Protein AF-A0A950F6J3-F1 (afdb_monomer_lite)

Structure (mmCIF, N/CA/C/O backbone):
data_AF-A0A950F6J3-F1
#
_entry.id   AF-A0A950F6J3-F1
#
loop_
_atom_site.group_PDB
_atom_site.id
_atom_site.type_symbol
_atom_site.label_atom_id
_atom_site.label_alt_id
_atom_site.label_comp_id
_atom_site.label_asym_id
_atom_site.label_entity_id
_atom_site.label_seq_id
_atom_site.pdbx_PDB_ins_code
_atom_site.Cartn_x
_atom_site.Cartn_y
_atom_site.Cartn_z
_atom_site.occupancy
_atom_site.B_iso_or_equiv
_atom_site.auth_seq_id
_atom_site.auth_comp_id
_atom_site.auth_asym_id
_atom_site.auth_atom_id
_atom_site.pdbx_PDB_model_num
ATOM 1 N N . MET A 1 1 ? -22.333 6.096 18.902 1.00 42.31 1 MET A N 1
ATOM 2 C CA . MET A 1 1 ? -20.988 5.484 18.993 1.00 42.31 1 MET A CA 1
ATOM 3 C C . MET A 1 1 ? -20.168 6.011 17.828 1.00 42.31 1 MET A C 1
ATOM 5 O O . MET A 1 1 ? -20.688 5.947 16.719 1.00 42.31 1 MET A O 1
ATOM 9 N N . PRO A 1 2 ? -18.970 6.585 18.034 1.00 53.09 2 PRO A N 1
ATOM 10 C CA . PRO A 1 2 ? -18.106 6.922 16.907 1.00 53.09 2 PRO A CA 1
ATOM 11 C C . PRO A 1 2 ? -17.759 5.629 16.161 1.00 53.09 2 PRO A C 1
ATOM 13 O O . PRO A 1 2 ? -17.497 4.605 16.794 1.00 53.09 2 PRO A O 1
ATOM 16 N N . ALA A 1 3 ? -17.827 5.652 14.830 1.00 71.31 3 ALA A N 1
ATOM 17 C CA . ALA A 1 3 ? -17.393 4.519 14.022 1.00 71.31 3 ALA A CA 1
ATOM 18 C C . ALA A 1 3 ? -15.922 4.208 14.345 1.00 71.31 3 ALA A C 1
ATOM 20 O O . ALA A 1 3 ? -15.123 5.131 14.515 1.00 71.31 3 ALA A O 1
ATOM 21 N N . SER A 1 4 ? -15.571 2.927 14.471 1.00 85.56 4 SER A N 1
ATOM 22 C CA . SER A 1 4 ? -14.184 2.529 14.722 1.00 85.56 4 SER A CA 1
ATOM 23 C C . SER A 1 4 ? -13.276 3.063 13.607 1.00 85.56 4 SER A C 1
ATOM 25 O O . SER A 1 4 ? -13.644 2.924 12.436 1.00 85.56 4 SER A O 1
ATOM 27 N N . PRO A 1 5 ? -12.111 3.655 13.939 1.00 90.50 5 PRO A N 1
ATOM 28 C CA . PRO A 1 5 ? -11.160 4.099 12.931 1.00 90.50 5 PRO A CA 1
ATOM 29 C C . PRO A 1 5 ? -10.778 2.944 12.005 1.00 90.50 5 PRO A C 1
ATOM 31 O O . PRO A 1 5 ? -10.522 1.833 12.471 1.00 90.50 5 PRO A O 1
ATOM 34 N N . LEU A 1 6 ? -10.742 3.213 10.703 1.00 94.31 6 LEU A N 1
ATOM 35 C CA . LEU A 1 6 ? -10.292 2.258 9.690 1.00 94.31 6 LEU A CA 1
ATOM 36 C C . LEU A 1 6 ? -8.925 2.694 9.189 1.00 94.31 6 LEU A C 1
ATOM 38 O O . LEU A 1 6 ? -8.707 3.883 8.979 1.00 94.31 6 LEU A O 1
ATOM 42 N N . GLN A 1 7 ? -8.011 1.753 8.973 1.00 95.88 7 GLN A N 1
ATOM 43 C CA . GLN A 1 7 ? -6.674 2.054 8.472 1.00 95.88 7 GLN A CA 1
ATOM 44 C C . GLN A 1 7 ? -6.670 1.980 6.941 1.00 95.88 7 GLN A C 1
ATOM 46 O O . GLN A 1 7 ? -6.543 0.887 6.391 1.00 95.88 7 GLN A O 1
ATOM 51 N N . PRO A 1 8 ? -6.784 3.104 6.210 1.00 96.94 8 PRO A N 1
ATOM 52 C CA . PRO A 1 8 ? -6.783 3.065 4.755 1.00 96.94 8 PRO A CA 1
ATOM 53 C C . PRO A 1 8 ? -5.463 2.502 4.225 1.00 96.94 8 PRO A C 1
ATOM 55 O O . PRO A 1 8 ? -4.374 2.886 4.657 1.00 96.94 8 PRO A O 1
ATOM 58 N N . ILE A 1 9 ? -5.565 1.595 3.257 1.00 97.62 9 ILE A N 1
ATOM 59 C CA . ILE A 1 9 ? -4.418 0.981 2.594 1.00 97.62 9 ILE A CA 1
ATOM 60 C C . ILE A 1 9 ? -4.250 1.642 1.236 1.00 97.62 9 ILE A C 1
ATOM 62 O O . ILE A 1 9 ? -5.176 1.637 0.431 1.00 97.62 9 ILE A O 1
ATOM 66 N N . VAL A 1 10 ? -3.069 2.180 0.957 1.00 95.69 10 VAL A N 1
ATOM 67 C CA . VAL A 1 10 ? -2.771 2.872 -0.300 1.00 95.69 10 VAL A CA 1
ATOM 68 C C . VAL A 1 10 ? -1.676 2.122 -1.038 1.00 95.69 10 VAL A C 1
ATOM 70 O O . VAL A 1 10 ? -0.576 1.956 -0.522 1.00 95.69 10 VAL A O 1
ATOM 73 N N . ILE A 1 11 ? -1.972 1.646 -2.245 1.00 94.81 11 ILE A N 1
ATOM 74 C CA . ILE A 1 11 ? -1.051 0.860 -3.068 1.00 94.81 11 ILE A CA 1
ATOM 75 C C . ILE A 1 11 ? -0.596 1.694 -4.254 1.00 94.81 11 ILE A C 1
ATOM 77 O O . ILE A 1 11 ? -1.413 2.104 -5.077 1.00 94.81 11 ILE A O 1
ATOM 81 N N . TRP A 1 12 ? 0.713 1.880 -4.371 1.00 90.62 12 TRP A N 1
ATOM 82 C CA . TRP A 1 12 ? 1.332 2.624 -5.458 1.00 90.62 12 TRP A CA 1
ATOM 83 C C . TRP A 1 12 ? 2.709 2.024 -5.762 1.00 90.62 12 TRP A C 1
ATOM 85 O O . TRP A 1 12 ? 3.560 1.934 -4.885 1.00 90.62 12 TRP A O 1
ATOM 95 N N . LEU A 1 13 ? 2.954 1.578 -6.997 1.00 87.88 13 LEU A N 1
ATOM 96 C CA . LEU A 1 13 ? 4.212 0.927 -7.397 1.00 87.88 13 LEU A CA 1
ATOM 97 C C . LEU A 1 13 ? 5.024 1.813 -8.374 1.00 87.88 13 LEU A C 1
ATOM 99 O O . LEU A 1 13 ? 5.920 1.332 -9.083 1.00 87.88 13 LEU A O 1
ATOM 103 N N . GLY A 1 14 ? 4.716 3.113 -8.416 1.00 80.06 14 GLY A N 1
ATOM 104 C CA . GLY A 1 14 ? 5.284 4.124 -9.311 1.00 80.06 14 GLY A CA 1
ATOM 105 C C . GLY A 1 14 ? 6.725 4.564 -9.006 1.00 80.06 14 GLY A C 1
ATOM 106 O O . GLY A 1 14 ? 7.521 3.840 -8.387 1.00 80.06 14 GLY A O 1
ATOM 107 N N . ARG A 1 15 ? 7.090 5.742 -9.536 1.00 75.50 15 ARG A N 1
ATOM 108 C CA . ARG A 1 15 ? 8.411 6.387 -9.390 1.00 75.50 15 ARG A CA 1
ATOM 109 C C . ARG A 1 15 ? 8.369 7.508 -8.357 1.00 75.50 15 ARG A C 1
ATOM 111 O O . ARG A 1 15 ? 7.383 8.213 -8.273 1.00 75.50 15 ARG A O 1
ATOM 118 N N . VAL A 1 16 ? 9.463 7.740 -7.635 1.00 68.44 16 VAL A N 1
ATOM 119 C CA . VAL A 1 16 ? 9.521 8.666 -6.480 1.00 68.44 16 VAL A CA 1
ATOM 120 C C . VAL A 1 16 ? 8.840 10.034 -6.697 1.00 68.44 16 VAL A C 1
ATOM 122 O O . VAL A 1 16 ? 8.225 10.542 -5.768 1.00 68.44 16 VAL A O 1
ATOM 125 N N . GLY A 1 17 ? 8.878 10.601 -7.909 1.00 63.06 17 GLY A N 1
ATOM 126 C CA . GLY A 1 17 ? 8.255 11.897 -8.225 1.00 63.06 17 GLY A CA 1
ATOM 127 C C . GLY A 1 17 ? 6.751 11.999 -7.923 1.00 63.06 17 GLY A C 1
ATOM 128 O O . GLY A 1 17 ? 6.301 13.053 -7.484 1.00 63.06 17 GLY A O 1
ATOM 129 N N . ASP A 1 18 ? 5.984 10.910 -8.049 1.00 69.81 18 ASP A N 1
ATOM 130 C CA . ASP A 1 18 ? 4.527 10.944 -7.817 1.00 69.81 18 ASP A CA 1
ATOM 131 C C . ASP A 1 18 ? 4.161 10.862 -6.324 1.00 69.81 18 ASP A C 1
ATOM 133 O O . ASP A 1 18 ? 2.998 11.002 -5.939 1.00 69.81 18 ASP A O 1
ATOM 137 N N . MET A 1 19 ? 5.147 10.636 -5.452 1.00 68.50 19 MET A N 1
ATOM 138 C CA . MET A 1 19 ? 4.912 10.423 -4.025 1.00 68.50 19 MET A CA 1
ATOM 139 C C . MET A 1 19 ? 4.493 11.706 -3.293 1.00 68.50 19 MET A C 1
ATOM 141 O O . MET A 1 19 ? 3.832 11.617 -2.261 1.00 68.50 19 MET A O 1
ATOM 145 N N . ILE A 1 20 ? 4.799 12.888 -3.845 1.00 71.12 20 ILE A N 1
ATOM 146 C CA . ILE A 1 20 ? 4.318 14.181 -3.323 1.00 71.12 20 ILE A CA 1
ATOM 147 C C . ILE A 1 20 ? 2.799 14.305 -3.504 1.00 71.12 20 ILE A C 1
ATOM 149 O O . ILE A 1 20 ? 2.093 14.687 -2.572 1.00 71.12 20 ILE A O 1
ATOM 153 N N . LEU A 1 21 ? 2.280 13.936 -4.682 1.00 76.12 21 LEU A N 1
ATOM 154 C CA . LEU A 1 21 ? 0.834 13.901 -4.936 1.00 76.12 21 LEU A CA 1
ATOM 155 C C . LEU A 1 21 ? 0.151 12.864 -4.041 1.00 76.12 21 LEU A C 1
ATOM 157 O O . LEU A 1 21 ? -0.937 13.106 -3.516 1.00 76.12 21 LEU A O 1
ATOM 161 N N . LEU A 1 22 ? 0.826 11.735 -3.812 1.00 85.00 22 LEU A N 1
ATOM 162 C CA . LEU A 1 22 ? 0.346 10.704 -2.904 1.00 85.00 22 LEU A CA 1
ATOM 163 C C . LEU A 1 22 ? 0.208 11.241 -1.469 1.00 85.00 22 LEU A C 1
ATOM 165 O O . LEU A 1 22 ? -0.816 10.985 -0.848 1.00 85.00 22 LEU A O 1
ATOM 169 N N . SER A 1 23 ? 1.147 12.054 -0.968 1.00 85.56 23 SER A N 1
ATOM 170 C CA . SER A 1 23 ? 1.076 12.647 0.381 1.00 85.56 23 SER A CA 1
ATOM 171 C C . SER A 1 23 ? -0.218 13.428 0.641 1.00 85.56 23 SER A C 1
ATOM 173 O O . SER A 1 23 ? -0.821 13.288 1.705 1.00 85.56 23 SER A O 1
ATOM 175 N N . ALA A 1 24 ? -0.701 14.198 -0.341 1.00 88.31 24 ALA A N 1
ATOM 176 C CA . ALA A 1 24 ? -1.964 14.930 -0.210 1.00 88.31 24 ALA A CA 1
ATOM 177 C C . ALA A 1 24 ? -3.168 13.982 -0.052 1.00 88.31 24 ALA A C 1
ATOM 179 O O . ALA A 1 24 ? -4.044 14.219 0.787 1.00 88.31 24 ALA A O 1
ATOM 180 N N . LEU A 1 25 ? -3.190 12.878 -0.809 1.00 91.50 25 LEU A N 1
ATOM 181 C CA . LEU A 1 25 ? -4.203 11.832 -0.663 1.00 91.50 25 LEU A CA 1
ATOM 182 C C . LEU A 1 25 ? -4.140 11.189 0.729 1.00 91.50 25 LEU A C 1
ATOM 184 O O . LEU A 1 25 ? -5.186 11.005 1.348 1.00 91.50 25 LEU A O 1
ATOM 188 N N . LEU A 1 26 ? -2.944 10.888 1.245 1.00 94.00 26 LEU A N 1
ATOM 189 C CA . LEU A 1 26 ? -2.772 10.265 2.565 1.00 94.00 26 LEU A CA 1
ATOM 190 C C . LEU A 1 26 ? -3.399 11.118 3.675 1.00 94.00 26 LEU A C 1
ATOM 192 O O . LEU A 1 26 ? -4.162 10.593 4.484 1.00 94.00 26 LEU A O 1
ATOM 196 N N . GLY A 1 27 ? -3.182 12.436 3.657 1.00 94.31 27 GLY A N 1
ATOM 197 C CA . GLY A 1 27 ? -3.803 13.348 4.623 1.00 94.31 27 GLY A CA 1
ATOM 198 C C . GLY A 1 27 ? -5.332 13.416 4.510 1.00 94.31 27 GLY A C 1
ATOM 199 O O . GLY A 1 27 ? -6.033 13.500 5.520 1.00 94.31 27 GLY A O 1
ATOM 200 N N . ILE A 1 28 ? -5.886 13.342 3.293 1.00 94.38 28 ILE A N 1
ATOM 201 C CA . ILE A 1 28 ? -7.344 13.276 3.084 1.00 94.38 28 ILE A CA 1
ATOM 202 C C . ILE A 1 28 ? -7.911 11.975 3.661 1.00 94.38 28 ILE A C 1
ATOM 204 O O . ILE A 1 28 ? -8.921 12.001 4.367 1.00 94.38 28 ILE A O 1
ATOM 208 N N . LEU A 1 29 ? -7.269 10.840 3.377 1.00 95.44 29 LEU A N 1
ATOM 209 C CA . LEU A 1 29 ? -7.713 9.529 3.845 1.00 95.44 29 LEU A CA 1
ATOM 210 C C . LEU A 1 29 ? -7.598 9.398 5.364 1.00 95.44 29 LEU A C 1
ATOM 212 O O . LEU A 1 29 ? -8.536 8.910 5.991 1.00 95.44 29 LEU A O 1
ATOM 216 N N . HIS A 1 30 ? -6.514 9.898 5.957 1.00 95.88 30 HIS A N 1
ATOM 217 C CA . HIS A 1 30 ? -6.342 9.924 7.405 1.00 95.88 30 HIS A CA 1
ATOM 218 C C . HIS A 1 30 ? -7.483 10.694 8.083 1.00 95.88 30 HIS A C 1
ATOM 220 O O . HIS A 1 30 ? -8.144 10.154 8.968 1.00 95.88 30 HIS A O 1
ATOM 226 N N . ARG A 1 31 ? -7.806 11.907 7.614 1.00 95.25 31 ARG A N 1
ATOM 227 C CA . ARG A 1 31 ? -8.940 12.679 8.156 1.00 95.25 31 ARG A CA 1
ATOM 228 C C . ARG A 1 31 ? -10.288 11.992 7.939 1.00 95.25 31 ARG A C 1
ATOM 230 O O . ARG A 1 31 ? -11.152 12.069 8.805 1.00 95.25 31 ARG A O 1
ATOM 237 N N . ARG A 1 32 ? -10.479 11.327 6.795 1.00 94.81 32 ARG A N 1
ATOM 238 C CA . ARG A 1 32 ? -11.735 10.640 6.456 1.00 94.81 32 ARG A CA 1
ATOM 239 C C . ARG A 1 32 ? -11.986 9.401 7.316 1.00 94.81 32 ARG A C 1
ATOM 241 O O . ARG A 1 32 ? -13.133 9.150 7.673 1.00 94.81 32 ARG A O 1
ATOM 248 N N . TYR A 1 33 ? -10.949 8.613 7.588 1.00 94.88 33 TYR A N 1
ATOM 249 C CA . TYR A 1 33 ? -11.075 7.306 8.242 1.00 94.88 33 TYR A CA 1
ATOM 250 C C . TYR A 1 33 ? -10.597 7.282 9.698 1.00 94.88 33 TYR A C 1
ATOM 252 O O . TYR A 1 33 ? -10.815 6.291 10.393 1.00 94.88 33 TYR A O 1
ATOM 260 N N . GLY A 1 34 ? -9.981 8.366 10.172 1.00 94.62 34 GLY A N 1
ATOM 261 C CA . GLY A 1 34 ? -9.570 8.542 11.564 1.00 94.62 34 GLY A CA 1
ATOM 262 C C . GLY A 1 34 ? -8.322 7.757 11.971 1.00 94.62 34 GLY A C 1
ATOM 263 O O . GLY A 1 34 ? -7.983 7.764 13.151 1.00 94.62 34 GLY A O 1
ATOM 264 N N . ALA A 1 35 ? -7.642 7.081 11.037 1.00 95.31 35 ALA A N 1
ATOM 265 C CA . ALA A 1 35 ? -6.379 6.394 11.292 1.00 95.31 35 ALA A CA 1
ATOM 266 C C . ALA A 1 35 ? -5.349 6.644 10.172 1.00 95.31 35 ALA A C 1
ATOM 268 O O . ALA A 1 35 ? -5.733 6.786 9.005 1.00 95.31 35 ALA A O 1
ATOM 269 N N . PRO A 1 36 ? -4.044 6.679 10.501 1.00 96.06 36 PRO A N 1
ATOM 270 C CA . PRO A 1 36 ? -2.984 6.871 9.519 1.00 96.06 36 PRO A CA 1
ATOM 271 C C . PRO A 1 36 ? -2.859 5.673 8.566 1.00 96.06 36 PRO A C 1
ATOM 273 O O . PRO A 1 36 ? -3.109 4.517 8.926 1.00 96.06 36 PRO A O 1
ATOM 276 N N . CYS A 1 37 ? -2.445 5.954 7.332 1.00 96.69 37 CYS A N 1
ATOM 277 C CA . CYS A 1 37 ? -2.478 5.023 6.212 1.00 96.69 37 CYS A CA 1
ATOM 278 C C . CYS A 1 37 ? -1.415 3.919 6.316 1.00 96.69 37 CYS A C 1
ATOM 280 O O . CYS A 1 37 ? -0.303 4.132 6.802 1.00 96.69 37 CYS A O 1
ATOM 282 N N . HIS A 1 38 ? -1.715 2.750 5.753 1.00 96.31 38 HIS A N 1
ATOM 283 C CA . HIS A 1 38 ? -0.710 1.750 5.389 1.00 96.31 38 HIS A CA 1
ATOM 284 C C . HIS A 1 38 ? -0.364 1.911 3.907 1.00 96.31 38 HIS A C 1
ATOM 286 O O . HIS A 1 38 ? -1.191 1.647 3.039 1.00 96.31 38 HIS A O 1
ATOM 292 N N . VAL A 1 39 ? 0.868 2.317 3.605 1.00 94.88 39 VAL A N 1
ATOM 293 C CA . VAL A 1 39 ? 1.338 2.469 2.221 1.00 94.88 39 VAL A CA 1
ATOM 294 C C . VAL A 1 39 ? 2.024 1.189 1.744 1.00 94.88 39 VAL A C 1
ATOM 296 O O . VAL A 1 39 ? 2.934 0.680 2.396 1.00 94.88 39 VAL A O 1
ATOM 299 N N . ILE A 1 40 ? 1.627 0.667 0.587 1.00 94.69 40 ILE A N 1
ATOM 300 C CA . ILE A 1 40 ? 2.289 -0.450 -0.092 1.00 94.69 40 ILE A CA 1
ATOM 301 C C . ILE A 1 40 ? 2.983 0.099 -1.336 1.00 94.69 40 ILE A C 1
ATOM 303 O O . ILE A 1 40 ? 2.332 0.505 -2.300 1.00 94.69 40 ILE A O 1
ATOM 307 N N . GLY A 1 41 ? 4.313 0.103 -1.287 1.00 92.12 41 GLY A N 1
ATOM 308 C CA . GLY A 1 41 ? 5.202 0.650 -2.303 1.00 92.12 41 GLY A CA 1
ATOM 309 C C . GLY A 1 41 ? 6.053 -0.408 -3.001 1.00 92.12 41 GLY A C 1
ATOM 310 O O . GLY A 1 41 ? 5.999 -1.594 -2.674 1.00 92.12 41 GLY A O 1
ATOM 311 N N . ALA A 1 42 ? 6.910 0.029 -3.927 1.00 89.06 42 ALA A N 1
ATOM 312 C CA . ALA A 1 42 ? 7.974 -0.808 -4.480 1.00 89.06 42 ALA A CA 1
ATOM 313 C C . ALA A 1 42 ? 9.352 -0.127 -4.432 1.00 89.06 42 ALA A C 1
ATOM 315 O O . ALA A 1 42 ? 9.487 1.061 -4.731 1.00 89.06 42 ALA A O 1
ATOM 316 N N . GLY A 1 43 ? 10.402 -0.904 -4.156 1.00 85.19 43 GLY A N 1
ATOM 317 C CA . GLY A 1 43 ? 11.783 -0.413 -4.034 1.00 85.19 43 GLY A CA 1
ATOM 318 C C . GLY A 1 43 ? 12.109 0.203 -2.667 1.00 85.19 43 GLY A C 1
ATOM 319 O O . GLY A 1 43 ? 11.331 0.067 -1.731 1.00 85.19 43 GLY A O 1
ATOM 320 N N . ALA A 1 44 ? 13.272 0.853 -2.558 1.00 77.19 44 ALA A N 1
ATOM 321 C CA . ALA A 1 44 ? 13.829 1.318 -1.278 1.00 77.19 44 ALA A CA 1
ATOM 322 C C . ALA A 1 44 ? 13.182 2.611 -0.741 1.00 77.19 44 ALA A C 1
ATOM 324 O O . ALA A 1 44 ? 12.889 2.725 0.443 1.00 77.19 44 ALA A O 1
ATOM 325 N N . TRP A 1 45 ? 12.882 3.552 -1.634 1.00 78.50 45 TRP A N 1
ATOM 326 C CA . TRP A 1 45 ? 12.489 4.919 -1.282 1.00 78.50 45 TRP A CA 1
ATOM 327 C C . TRP A 1 45 ? 11.184 5.109 -0.485 1.00 78.50 45 TRP A C 1
ATOM 329 O O . TRP A 1 45 ? 11.148 6.032 0.325 1.00 78.50 45 TRP A O 1
ATOM 339 N N . PRO A 1 46 ? 10.111 4.303 -0.649 1.00 79.00 46 PRO A N 1
ATOM 340 C CA . PRO A 1 46 ? 8.855 4.574 0.051 1.00 79.00 46 PRO A CA 1
ATOM 341 C C . PRO A 1 46 ? 8.966 4.566 1.576 1.00 79.00 46 PRO A C 1
ATOM 343 O O . PRO A 1 46 ? 8.281 5.341 2.237 1.00 79.00 46 PRO A O 1
ATOM 346 N N . ALA A 1 47 ? 9.812 3.694 2.130 1.00 82.25 47 ALA A N 1
ATOM 347 C CA . ALA A 1 47 ? 9.999 3.602 3.574 1.00 82.25 47 ALA A CA 1
ATOM 348 C C . ALA A 1 47 ? 10.713 4.841 4.125 1.00 82.25 47 ALA A C 1
ATOM 350 O O . ALA A 1 47 ? 10.272 5.399 5.122 1.00 82.25 47 ALA A O 1
ATOM 351 N N . GLU A 1 48 ? 11.771 5.292 3.451 1.00 83.69 48 GLU A N 1
ATOM 352 C CA . GLU A 1 48 ? 12.542 6.473 3.852 1.00 83.69 48 GLU A CA 1
ATOM 353 C C . GLU A 1 48 ? 11.717 7.756 3.722 1.00 83.69 48 GLU A C 1
ATOM 355 O O . GLU A 1 48 ? 11.691 8.570 4.641 1.00 83.69 48 GLU A O 1
ATOM 360 N N . LEU A 1 49 ? 10.980 7.910 2.618 1.00 83.06 49 LEU A N 1
ATOM 361 C CA . LEU A 1 49 ? 10.209 9.124 2.352 1.00 83.06 49 LEU A CA 1
ATOM 362 C C . LEU A 1 49 ? 9.074 9.344 3.361 1.00 83.06 49 LEU A C 1
ATOM 364 O O . LEU A 1 49 ? 8.789 10.479 3.735 1.00 83.06 49 LEU A O 1
ATOM 368 N N . TYR A 1 50 ? 8.423 8.266 3.802 1.00 85.62 50 TYR A N 1
ATOM 369 C CA . TYR A 1 50 ? 7.292 8.348 4.728 1.00 85.62 50 TYR A CA 1
ATOM 370 C C . TYR A 1 50 ? 7.652 8.061 6.186 1.00 85.62 50 TYR A C 1
ATOM 372 O O . TYR A 1 50 ? 6.757 8.078 7.027 1.00 85.62 50 TYR A O 1
ATOM 380 N N . ALA A 1 51 ? 8.931 7.844 6.513 1.00 82.06 51 ALA A N 1
ATOM 381 C CA . ALA A 1 51 ? 9.369 7.501 7.868 1.00 82.06 51 ALA A CA 1
ATOM 382 C C . ALA A 1 51 ? 8.905 8.508 8.939 1.00 82.06 51 ALA A C 1
ATOM 384 O O . ALA A 1 51 ? 8.622 8.115 10.066 1.00 82.06 51 ALA A O 1
ATOM 385 N N . ALA A 1 52 ? 8.797 9.792 8.582 1.00 81.81 52 ALA A N 1
ATOM 386 C CA . ALA A 1 52 ? 8.372 10.870 9.477 1.00 81.81 52 ALA A CA 1
ATOM 387 C C . ALA A 1 52 ? 6.972 11.436 9.152 1.00 81.81 52 ALA A C 1
ATOM 389 O O . ALA A 1 52 ? 6.584 12.470 9.695 1.00 81.81 52 ALA A O 1
ATOM 390 N N . HIS A 1 53 ? 6.206 10.808 8.252 1.00 87.56 53 HIS A N 1
ATOM 391 C CA . HIS A 1 53 ? 4.929 11.363 7.799 1.00 87.56 53 HIS A CA 1
ATOM 392 C C . HIS A 1 53 ? 3.784 10.943 8.731 1.00 87.56 53 HIS A C 1
ATOM 394 O O . HIS A 1 53 ? 3.377 9.787 8.732 1.00 87.56 53 HIS A O 1
ATOM 400 N N . GLY A 1 54 ? 3.194 11.892 9.468 1.00 91.50 54 GLY A N 1
ATOM 401 C CA . GLY A 1 54 ? 2.135 11.621 10.462 1.00 91.50 54 GLY A CA 1
ATOM 402 C C . GLY A 1 54 ? 0.824 11.026 9.918 1.00 91.50 54 GLY A C 1
ATOM 403 O O . GLY A 1 54 ? -0.012 10.566 10.688 1.00 91.50 54 GLY A O 1
ATOM 404 N N . ASP A 1 55 ? 0.665 10.986 8.595 1.00 94.75 55 ASP A N 1
ATOM 405 C CA . ASP A 1 55 ? -0.474 10.370 7.900 1.00 94.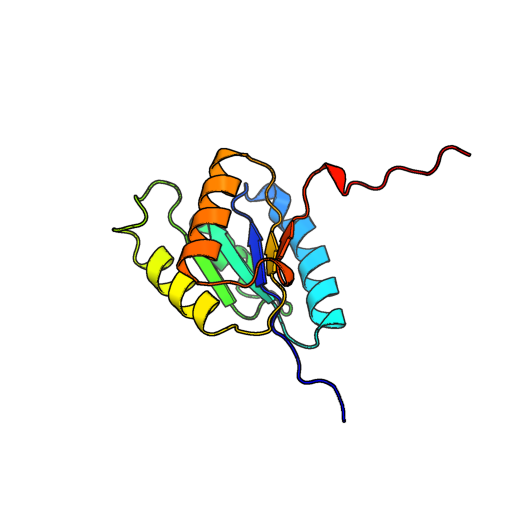75 55 ASP A CA 1
ATOM 406 C C . ASP A 1 55 ? -0.183 8.923 7.471 1.00 94.75 55 ASP A C 1
ATOM 408 O O . ASP A 1 55 ? -1.019 8.289 6.826 1.00 94.75 55 ASP A O 1
ATOM 412 N N . VAL A 1 56 ? 0.996 8.391 7.814 1.00 95.31 56 VAL A N 1
ATOM 413 C CA . VAL A 1 56 ? 1.455 7.046 7.461 1.00 95.31 56 VAL A CA 1
ATOM 414 C C . VAL A 1 56 ? 1.817 6.284 8.726 1.00 95.31 56 VAL A C 1
ATOM 416 O O . VAL A 1 56 ? 2.739 6.632 9.451 1.00 95.31 56 VAL A O 1
ATOM 419 N N . ALA A 1 57 ? 1.103 5.193 8.978 1.00 94.88 57 ALA A N 1
ATOM 420 C CA . ALA A 1 57 ? 1.360 4.326 10.120 1.00 94.88 57 ALA A CA 1
ATOM 421 C C . ALA A 1 57 ? 2.489 3.333 9.840 1.00 94.88 57 ALA A C 1
ATOM 423 O O . ALA A 1 57 ? 3.166 2.861 10.751 1.00 94.88 57 ALA A O 1
ATOM 424 N N . ARG A 1 58 ? 2.599 2.911 8.576 1.00 94.38 58 ARG A N 1
ATOM 425 C CA . ARG A 1 58 ? 3.568 1.916 8.121 1.00 94.38 58 ARG A CA 1
ATOM 426 C C . ARG A 1 58 ? 3.694 1.914 6.608 1.00 94.38 58 ARG A C 1
ATOM 428 O O . ARG A 1 58 ? 2.741 2.212 5.885 1.00 94.38 58 ARG A O 1
ATOM 435 N N . VAL A 1 59 ? 4.850 1.446 6.153 1.00 93.69 59 VAL A N 1
ATOM 436 C CA . VAL A 1 59 ? 5.141 1.210 4.742 1.00 93.69 59 VAL A CA 1
ATOM 437 C C . VAL A 1 59 ? 5.517 -0.255 4.536 1.00 93.69 59 VAL A C 1
ATOM 439 O O . VAL A 1 59 ? 6.278 -0.831 5.310 1.00 93.69 59 VAL A O 1
ATOM 442 N N . SER A 1 60 ? 4.989 -0.880 3.489 1.00 94.25 60 SER A N 1
ATOM 443 C CA . SER A 1 60 ? 5.442 -2.185 3.006 1.00 94.25 60 SER A CA 1
ATOM 444 C C . SER A 1 60 ? 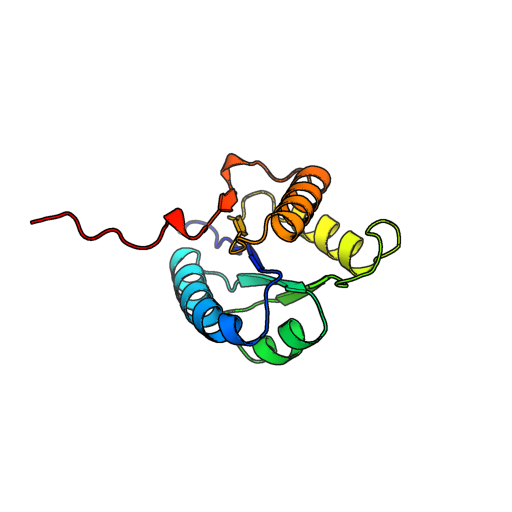6.042 -2.036 1.617 1.00 94.25 60 SER A C 1
ATOM 446 O O . SER A 1 60 ? 5.342 -1.700 0.665 1.00 94.25 60 SER A O 1
ATOM 448 N N . CYS A 1 61 ? 7.343 -2.284 1.501 1.00 92.12 61 CYS A N 1
ATOM 449 C CA . CYS A 1 61 ? 8.076 -2.150 0.248 1.00 92.12 61 CYS A CA 1
ATOM 450 C C . CYS A 1 61 ? 8.231 -3.506 -0.435 1.00 92.12 61 CYS A C 1
ATOM 452 O O . CYS A 1 61 ? 8.930 -4.385 0.060 1.00 92.12 61 CYS A O 1
ATOM 454 N N . LEU A 1 62 ? 7.604 -3.668 -1.595 1.00 90.94 62 LEU A N 1
ATOM 455 C CA . LEU A 1 62 ? 7.768 -4.843 -2.443 1.00 90.94 62 LEU A CA 1
ATOM 456 C C . LEU A 1 62 ? 9.043 -4.731 -3.288 1.00 90.94 62 LEU A C 1
ATOM 458 O O . LEU A 1 62 ? 9.402 -3.647 -3.763 1.00 90.94 62 LEU A O 1
ATOM 462 N N . HIS A 1 63 ? 9.700 -5.855 -3.569 1.00 87.88 63 HIS A N 1
ATOM 463 C CA . HIS A 1 63 ? 10.852 -5.843 -4.468 1.00 87.88 63 HIS A CA 1
ATOM 464 C C . HIS A 1 63 ? 10.397 -5.687 -5.921 1.00 87.88 63 HIS A C 1
ATOM 466 O O . HIS A 1 63 ? 9.486 -6.377 -6.378 1.00 87.88 63 HIS A O 1
ATOM 472 N N . ARG A 1 64 ? 11.023 -4.791 -6.695 1.00 78.44 64 ARG A N 1
ATOM 473 C CA . ARG A 1 64 ? 10.581 -4.498 -8.075 1.00 78.44 64 ARG A CA 1
ATOM 474 C C . ARG A 1 64 ? 10.744 -5.693 -9.021 1.00 78.44 64 ARG A C 1
ATOM 476 O O . ARG A 1 64 ? 9.838 -5.933 -9.813 1.00 78.44 64 ARG A O 1
ATOM 483 N N . TYR A 1 65 ? 11.831 -6.450 -8.881 1.00 74.12 65 TYR A N 1
ATOM 484 C CA . TYR A 1 65 ? 12.245 -7.475 -9.851 1.00 74.12 65 TYR A CA 1
ATOM 485 C C . TYR A 1 65 ? 12.210 -8.914 -9.318 1.00 74.12 65 TYR A C 1
ATOM 487 O O . TYR A 1 65 ? 12.378 -9.854 -10.088 1.00 74.12 65 TYR A O 1
ATOM 495 N N . THR A 1 66 ? 11.972 -9.108 -8.021 1.00 73.94 66 THR A N 1
ATOM 496 C CA . THR A 1 66 ? 11.933 -10.446 -7.422 1.00 73.94 66 THR A CA 1
ATOM 497 C C . THR A 1 66 ? 10.624 -11.149 -7.768 1.00 73.94 66 THR A C 1
ATOM 499 O O . THR A 1 66 ? 9.536 -10.584 -7.617 1.00 73.94 66 THR A O 1
ATOM 502 N N . ALA A 1 67 ? 10.717 -12.405 -8.207 1.00 75.31 67 ALA A N 1
ATOM 503 C CA . ALA A 1 67 ? 9.546 -13.258 -8.350 1.00 75.31 67 ALA A CA 1
ATOM 504 C C . ALA A 1 67 ? 8.858 -13.423 -6.985 1.00 75.31 67 ALA A C 1
ATOM 506 O O . ALA A 1 67 ? 9.500 -13.739 -5.988 1.00 75.31 67 ALA A O 1
ATOM 507 N N . PHE A 1 68 ? 7.539 -13.220 -6.945 1.00 74.06 68 PHE A N 1
ATOM 508 C CA . PHE A 1 68 ? 6.784 -13.072 -5.694 1.00 74.06 68 PHE A CA 1
ATOM 509 C C . PHE A 1 68 ? 6.899 -14.264 -4.727 1.00 74.06 68 PHE A C 1
ATOM 511 O O . PHE A 1 68 ? 6.802 -14.066 -3.522 1.00 74.06 68 PHE A O 1
ATOM 518 N N . LEU A 1 69 ? 7.124 -15.486 -5.231 1.00 76.31 69 LEU A N 1
ATOM 519 C CA . LEU A 1 69 ? 7.319 -16.677 -4.392 1.00 76.31 69 LEU A CA 1
ATOM 520 C C . LEU A 1 69 ? 8.565 -16.558 -3.503 1.00 76.31 69 LEU A C 1
ATOM 522 O O . LEU A 1 69 ? 8.558 -17.058 -2.381 1.00 76.31 69 LEU A O 1
ATOM 526 N N . PHE A 1 70 ? 9.586 -15.843 -3.976 1.00 85.19 70 PHE A N 1
ATOM 527 C CA . PHE A 1 70 ? 10.866 -15.642 -3.299 1.00 85.19 70 PHE A CA 1
ATOM 528 C C . PHE A 1 70 ? 11.004 -14.246 -2.679 1.00 85.19 70 PHE A C 1
ATOM 530 O O . PHE A 1 70 ? 12.107 -13.850 -2.324 1.00 85.19 70 PHE A O 1
ATOM 537 N N . ASP A 1 71 ? 9.916 -13.476 -2.571 1.00 86.81 71 ASP A N 1
ATOM 538 C CA . ASP A 1 71 ? 9.932 -12.138 -1.976 1.00 86.81 71 ASP A CA 1
ATOM 539 C C . ASP A 1 71 ? 9.338 -12.184 -0.552 1.00 86.81 71 ASP A C 1
ATOM 541 O O . ASP A 1 71 ? 8.115 -12.209 -0.388 1.00 86.81 71 ASP A O 1
ATOM 545 N N . PRO A 1 72 ? 10.155 -12.168 0.521 1.00 89.44 72 PRO A N 1
ATOM 546 C CA . PRO A 1 72 ? 9.642 -12.138 1.890 1.00 89.44 72 PRO A CA 1
ATOM 547 C C . PRO A 1 72 ? 8.769 -10.911 2.174 1.00 89.44 72 PRO A C 1
ATOM 549 O O . PRO A 1 72 ? 7.849 -10.982 2.991 1.00 89.44 72 PRO A O 1
ATOM 552 N N . ALA A 1 73 ? 9.032 -9.778 1.511 1.00 90.50 73 ALA A N 1
ATOM 553 C CA . ALA A 1 73 ? 8.214 -8.580 1.666 1.00 90.50 73 ALA A CA 1
ATOM 554 C C . ALA A 1 73 ? 6.826 -8.771 1.042 1.00 90.50 73 ALA A C 1
ATOM 556 O O . ALA A 1 73 ? 5.836 -8.283 1.591 1.00 90.50 73 ALA A O 1
ATOM 557 N N . TRP A 1 74 ? 6.730 -9.547 -0.041 1.00 92.69 74 TRP A N 1
ATOM 558 C CA . TRP A 1 74 ? 5.453 -9.944 -0.629 1.00 92.69 74 TRP A CA 1
ATOM 559 C C . TRP A 1 74 ? 4.602 -10.743 0.354 1.00 92.69 74 TRP A C 1
ATOM 561 O O . TRP A 1 74 ? 3.456 -10.372 0.606 1.00 92.69 74 TRP A O 1
ATOM 571 N N . TRP A 1 75 ? 5.170 -11.787 0.961 1.00 93.75 75 TRP A N 1
ATOM 572 C CA . TRP A 1 75 ? 4.465 -12.609 1.946 1.00 93.75 75 TRP A CA 1
ATOM 573 C C . TRP A 1 75 ? 4.017 -11.788 3.155 1.00 93.75 75 TRP A C 1
ATOM 575 O O . TRP A 1 75 ? 2.842 -11.834 3.517 1.00 93.75 75 TRP A O 1
ATOM 585 N N . ARG A 1 76 ? 4.905 -10.965 3.731 1.00 94.06 76 ARG A N 1
ATOM 586 C CA . ARG A 1 76 ? 4.555 -10.061 4.843 1.00 94.06 76 ARG A CA 1
ATOM 587 C C . ARG A 1 76 ? 3.406 -9.122 4.478 1.00 94.06 76 ARG A C 1
ATOM 589 O O . ARG A 1 76 ? 2.442 -9.018 5.230 1.00 94.06 76 ARG A O 1
ATOM 596 N N . THR A 1 77 ? 3.470 -8.491 3.307 1.00 95.19 77 THR A N 1
ATOM 597 C CA . THR A 1 77 ? 2.414 -7.588 2.821 1.00 95.19 77 THR A CA 1
ATOM 598 C C . THR A 1 77 ? 1.088 -8.324 2.644 1.00 95.19 77 THR A C 1
ATOM 600 O O . THR A 1 77 ? 0.036 -7.830 3.039 1.00 95.19 77 THR A O 1
ATOM 603 N N . LEU A 1 78 ? 1.130 -9.536 2.095 1.00 94.75 78 LEU A N 1
ATOM 604 C CA . LEU A 1 78 ? -0.036 -10.388 1.908 1.00 94.75 78 LEU A CA 1
ATOM 605 C C . LEU A 1 78 ? -0.662 -10.819 3.246 1.00 94.75 78 LEU A C 1
ATOM 607 O O . LEU A 1 78 ? -1.886 -10.828 3.358 1.00 94.75 78 LEU A O 1
ATOM 611 N N . HIS A 1 79 ? 0.138 -11.115 4.274 1.00 94.94 79 HIS A N 1
ATOM 612 C CA . HIS A 1 79 ? -0.372 -11.376 5.625 1.00 94.94 79 HIS A CA 1
ATOM 613 C C . HIS A 1 79 ? -1.037 -10.140 6.243 1.00 94.94 79 HIS A C 1
ATOM 615 O O . HIS A 1 79 ? -2.116 -10.263 6.819 1.00 94.94 79 HIS A O 1
ATOM 621 N N . LEU A 1 80 ? -0.448 -8.953 6.074 1.00 95.00 80 LEU A N 1
ATOM 622 C CA . LEU A 1 80 ? -1.041 -7.700 6.551 1.00 95.00 80 LEU A CA 1
ATOM 623 C C . LEU A 1 80 ? -2.377 -7.398 5.858 1.00 95.00 80 LEU A C 1
ATOM 625 O O . LEU A 1 80 ? -3.353 -7.078 6.527 1.00 95.00 80 LEU A O 1
ATOM 629 N N . LEU A 1 81 ? -2.453 -7.585 4.538 1.00 95.31 81 LEU A N 1
ATOM 630 C CA . LEU A 1 81 ? -3.692 -7.410 3.770 1.00 95.31 81 LEU A CA 1
ATOM 631 C C . LEU A 1 81 ? -4.800 -8.399 4.164 1.00 95.31 81 LEU A C 1
ATOM 633 O O . LEU A 1 81 ? -5.982 -8.072 4.076 1.00 95.31 81 LEU A O 1
ATOM 637 N N . ARG A 1 82 ? -4.429 -9.615 4.582 1.00 94.25 82 ARG A N 1
ATOM 638 C CA . ARG A 1 82 ? -5.378 -10.611 5.108 1.00 94.25 82 ARG A CA 1
ATOM 639 C C . ARG A 1 82 ? -5.929 -10.221 6.476 1.00 94.25 82 ARG A C 1
ATOM 641 O O . ARG A 1 82 ? -7.081 -10.533 6.772 1.00 94.25 82 ARG A O 1
ATOM 648 N N . ALA A 1 83 ? -5.115 -9.572 7.307 1.00 93.25 83 ALA A N 1
ATOM 649 C CA . ALA A 1 83 ? -5.524 -9.107 8.629 1.00 93.25 83 ALA A CA 1
ATOM 650 C C . ALA A 1 83 ? -6.455 -7.882 8.556 1.00 93.25 83 ALA A C 1
ATOM 652 O O . ALA A 1 83 ? -7.340 -7.734 9.396 1.00 93.25 83 ALA A O 1
ATOM 653 N N . SER A 1 84 ? -6.312 -7.041 7.529 1.00 90.56 84 SER A N 1
ATOM 654 C CA . SER A 1 84 ? -7.088 -5.810 7.344 1.00 90.56 84 SER A CA 1
ATOM 655 C C . SER A 1 84 ? -8.473 -6.063 6.738 1.00 90.56 84 SER A C 1
ATOM 657 O O . SER A 1 84 ? -8.736 -5.710 5.597 1.00 90.56 84 SER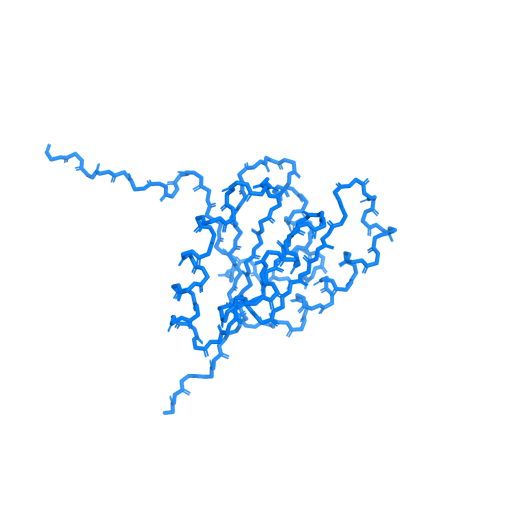 A O 1
ATOM 659 N N . ARG A 1 85 ? -9.391 -6.723 7.452 1.00 79.88 85 ARG A N 1
ATOM 660 C CA . ARG A 1 85 ? -10.645 -7.229 6.847 1.00 79.88 85 ARG A CA 1
ATOM 661 C C . ARG A 1 85 ? -11.603 -6.157 6.309 1.00 79.88 85 ARG A C 1
ATOM 663 O O . ARG A 1 85 ? -12.195 -6.371 5.255 1.00 79.88 85 ARG A O 1
ATOM 670 N N . THR A 1 86 ? -11.760 -5.033 7.002 1.00 91.25 86 THR A N 1
ATOM 671 C CA . THR A 1 86 ? -12.742 -3.980 6.657 1.00 91.25 86 THR A CA 1
ATOM 672 C C . THR A 1 86 ? -12.113 -2.714 6.090 1.00 91.25 86 THR A C 1
ATOM 674 O O . THR A 1 86 ? -12.827 -1.824 5.636 1.00 91.25 86 THR A O 1
ATOM 677 N N . ASP A 1 87 ? -10.787 -2.625 6.109 1.00 95.19 87 ASP A N 1
ATOM 678 C CA . ASP A 1 87 ? -10.077 -1.415 5.718 1.00 95.19 87 ASP A CA 1
ATOM 679 C C . ASP A 1 87 ? -10.241 -1.112 4.217 1.00 95.19 87 ASP A C 1
ATOM 681 O O . ASP A 1 87 ? -10.179 -2.027 3.387 1.00 95.19 87 ASP A O 1
ATOM 685 N N . PRO A 1 88 ? -10.440 0.154 3.819 1.00 96.56 88 PRO A N 1
ATOM 686 C CA . PRO A 1 88 ? -10.555 0.516 2.412 1.00 96.56 88 PRO A CA 1
ATOM 687 C C . PRO A 1 88 ? -9.187 0.438 1.722 1.00 96.56 88 PRO A C 1
ATOM 689 O O . PRO A 1 88 ? -8.166 0.834 2.285 1.00 96.56 88 PRO A O 1
ATOM 692 N N . VAL A 1 89 ? -9.165 -0.050 0.481 1.00 97.38 89 VAL A N 1
ATOM 693 C CA . VAL A 1 89 ? -7.946 -0.205 -0.323 1.00 97.38 89 VAL A CA 1
ATOM 694 C C . VAL A 1 89 ? -7.995 0.735 -1.522 1.00 97.38 89 VAL A C 1
ATOM 696 O O . VAL A 1 89 ? -8.825 0.577 -2.410 1.00 97.38 89 VAL A O 1
ATOM 699 N N . TYR A 1 90 ? -7.066 1.678 -1.582 1.00 96.00 90 TYR A N 1
ATOM 700 C CA . TYR A 1 90 ? -6.896 2.631 -2.670 1.00 96.00 90 TYR A CA 1
ATOM 701 C C . TYR A 1 90 ? -5.725 2.204 -3.550 1.00 96.00 90 TYR A C 1
ATOM 703 O O . TYR A 1 90 ? -4.575 2.212 -3.116 1.00 96.00 90 TYR A O 1
ATOM 711 N N . VAL A 1 91 ? -5.999 1.828 -4.795 1.00 94.31 91 VAL A N 1
ATOM 712 C CA . VAL A 1 91 ? -4.972 1.466 -5.777 1.00 94.31 91 VAL A CA 1
ATOM 713 C C . VAL A 1 91 ? -4.715 2.669 -6.674 1.00 94.31 91 VAL A C 1
ATOM 715 O O . VAL A 1 91 ? -5.558 3.010 -7.497 1.00 94.31 91 VAL A O 1
ATOM 718 N N . CYS A 1 92 ? -3.554 3.296 -6.511 1.00 91.56 92 CYS A N 1
ATOM 719 C CA . CYS A 1 92 ? -3.11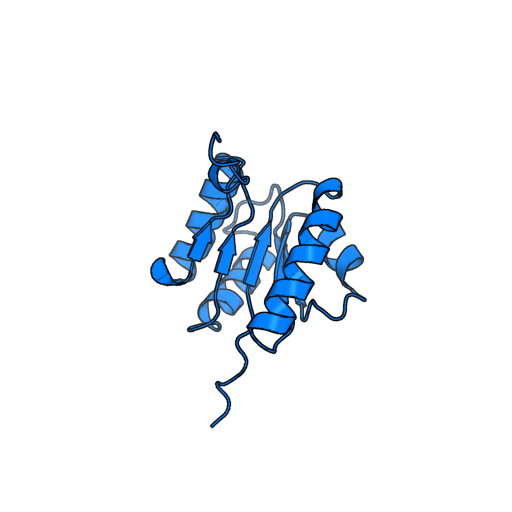9 4.479 -7.252 1.00 91.56 92 CYS A CA 1
ATOM 720 C C . CYS A 1 92 ? -2.072 4.073 -8.296 1.00 91.56 92 CYS A C 1
ATOM 722 O O . CYS A 1 92 ? -0.929 4.509 -8.251 1.00 91.56 92 CYS A O 1
ATOM 724 N N . GLU A 1 93 ? -2.413 3.148 -9.187 1.00 88.25 93 GLU A N 1
ATOM 725 C CA . GLU A 1 93 ? -1.492 2.660 -10.212 1.00 88.25 93 GLU A CA 1
ATOM 726 C C . GLU A 1 93 ? -2.220 2.572 -11.549 1.00 88.25 93 GLU A C 1
ATOM 728 O O . GLU A 1 93 ? -3.374 2.148 -11.598 1.00 88.25 93 GLU A O 1
ATOM 733 N N . TYR A 1 94 ? -1.535 2.953 -12.623 1.00 86.31 94 TYR A N 1
ATOM 734 C CA . TYR A 1 94 ? -2.082 2.967 -13.980 1.00 86.31 94 TYR A CA 1
ATOM 735 C C . TYR A 1 94 ? -1.311 2.041 -14.926 1.00 86.31 94 TYR A C 1
ATOM 737 O O . TYR A 1 94 ? -1.883 1.553 -15.898 1.00 86.31 94 TYR A O 1
ATOM 745 N N . ASP A 1 95 ? -0.041 1.723 -14.632 1.00 87.81 95 ASP A N 1
ATOM 746 C CA . ASP A 1 95 ? 0.739 0.812 -15.469 1.00 87.81 95 ASP A CA 1
ATOM 747 C C . ASP A 1 95 ? 0.098 -0.594 -15.484 1.00 87.81 95 ASP A C 1
ATOM 749 O O . ASP A 1 95 ? -0.047 -1.215 -14.422 1.00 87.81 95 ASP A O 1
ATOM 753 N N . PRO A 1 96 ? -0.249 -1.155 -16.661 1.00 89.12 96 PRO A N 1
ATOM 754 C CA . PRO A 1 96 ? -0.955 -2.433 -16.744 1.00 89.12 96 PRO A CA 1
ATOM 755 C C . PRO A 1 96 ? -0.207 -3.610 -16.103 1.00 89.12 96 PRO A C 1
ATOM 757 O O . PRO A 1 96 ? -0.827 -4.492 -15.500 1.00 89.12 96 PRO A O 1
ATOM 760 N N . ARG A 1 97 ? 1.131 -3.641 -16.192 1.00 89.06 97 ARG A N 1
ATOM 761 C CA . ARG A 1 97 ? 1.947 -4.733 -15.633 1.00 89.06 97 ARG A CA 1
ATOM 762 C C . ARG A 1 97 ? 1.968 -4.657 -14.111 1.00 89.06 97 ARG A C 1
ATOM 764 O O . ARG A 1 97 ? 1.818 -5.677 -13.432 1.00 89.06 97 ARG A O 1
ATOM 771 N N . LYS A 1 98 ? 2.111 -3.453 -13.561 1.00 89.88 98 LYS A N 1
ATOM 772 C CA . LYS A 1 98 ? 2.046 -3.221 -12.116 1.00 89.88 98 LYS A CA 1
ATOM 773 C C . LYS A 1 98 ? 0.636 -3.439 -11.577 1.00 89.88 98 LYS A C 1
ATOM 775 O O . LYS A 1 98 ? 0.494 -4.092 -10.546 1.00 89.88 98 LYS A O 1
ATOM 780 N N . LEU A 1 99 ? -0.405 -3.019 -12.292 1.00 91.44 99 LEU A N 1
ATOM 781 C CA . LEU A 1 99 ? -1.795 -3.311 -11.939 1.00 91.44 99 LEU A CA 1
ATOM 782 C C . LEU A 1 99 ? -2.073 -4.814 -11.897 1.00 91.44 99 LEU A C 1
ATOM 784 O O . LEU A 1 99 ? -2.691 -5.291 -10.946 1.00 91.44 99 LEU A O 1
ATOM 788 N N . ALA A 1 100 ? -1.577 -5.589 -12.866 1.00 91.62 100 ALA A N 1
ATOM 789 C CA . ALA A 1 100 ? -1.690 -7.047 -12.833 1.00 91.62 100 ALA A CA 1
ATOM 790 C C . ALA A 1 100 ? -1.018 -7.641 -11.583 1.00 91.62 100 ALA A C 1
ATOM 792 O O . ALA A 1 100 ? -1.553 -8.562 -10.956 1.00 91.62 100 ALA A O 1
ATOM 793 N N . ARG A 1 101 ? 0.125 -7.078 -11.170 1.00 91.81 101 ARG A N 1
ATOM 794 C CA . ARG A 1 101 ? 0.798 -7.446 -9.921 1.00 91.81 101 ARG A CA 1
ATOM 795 C C . ARG A 1 101 ? -0.039 -7.081 -8.692 1.00 91.81 101 ARG A C 1
ATOM 797 O O . ARG A 1 101 ? -0.228 -7.942 -7.838 1.00 91.81 101 ARG A O 1
ATOM 804 N N . VAL A 1 102 ? -0.586 -5.868 -8.606 1.00 93.56 102 VAL A N 1
ATOM 805 C CA . VAL A 1 102 ? -1.456 -5.451 -7.490 1.00 93.56 102 VAL A CA 1
ATOM 806 C C . VAL A 1 102 ? -2.696 -6.339 -7.405 1.00 93.56 102 VAL A C 1
ATOM 808 O O . VAL A 1 102 ? -2.984 -6.892 -6.348 1.00 93.56 102 VAL A O 1
ATOM 811 N N . ARG A 1 103 ? -3.389 -6.581 -8.523 1.00 94.50 103 ARG A N 1
ATOM 812 C CA . ARG A 1 103 ? -4.554 -7.480 -8.574 1.00 94.50 103 ARG A CA 1
ATOM 813 C C . ARG A 1 103 ? -4.208 -8.883 -8.083 1.00 94.50 103 ARG A C 1
ATOM 815 O O . ARG A 1 103 ? -4.984 -9.486 -7.345 1.00 94.50 103 ARG A O 1
ATOM 822 N N . ARG A 1 104 ? -3.027 -9.395 -8.444 1.00 93.81 104 ARG A N 1
ATOM 823 C CA . ARG A 1 104 ? -2.527 -10.683 -7.954 1.00 93.81 104 ARG A CA 1
ATOM 824 C C . ARG A 1 104 ? -2.333 -10.670 -6.435 1.00 93.81 104 ARG A C 1
ATOM 826 O O . ARG A 1 104 ? -2.776 -11.613 -5.786 1.00 93.81 104 ARG A O 1
ATOM 833 N N . LEU A 1 105 ? -1.726 -9.618 -5.879 1.00 94.12 105 LEU A N 1
ATOM 834 C CA . LEU A 1 105 ? -1.556 -9.450 -4.430 1.00 94.12 105 LEU A CA 1
ATOM 835 C C . LEU A 1 105 ? -2.902 -9.477 -3.701 1.00 94.12 105 LEU A C 1
ATOM 837 O O . LEU A 1 105 ? -3.088 -10.282 -2.794 1.00 94.12 105 LEU A O 1
ATOM 841 N N . LEU A 1 106 ? -3.843 -8.638 -4.142 1.00 95.56 106 LEU A N 1
ATOM 842 C CA . LEU A 1 106 ? -5.172 -8.505 -3.545 1.00 95.56 106 LEU A CA 1
ATOM 843 C C . LEU A 1 106 ? -5.945 -9.826 -3.597 1.00 95.56 106 LEU A C 1
ATOM 845 O O . LEU A 1 106 ? -6.501 -10.258 -2.590 1.00 95.56 106 LEU A O 1
ATOM 849 N N . ARG A 1 107 ? -5.904 -10.517 -4.744 1.00 95.56 107 ARG A N 1
ATOM 850 C CA . ARG A 1 107 ? -6.535 -11.830 -4.914 1.00 95.56 107 ARG A CA 1
ATOM 851 C C . ARG A 1 107 ? -5.957 -12.865 -3.952 1.00 95.56 107 ARG A C 1
ATOM 853 O O . ARG A 1 107 ? -6.713 -13.556 -3.282 1.00 95.56 107 ARG A O 1
ATOM 860 N N . PHE A 1 108 ? -4.631 -12.978 -3.861 1.00 94.62 108 PHE A N 1
ATOM 861 C CA . PHE A 1 108 ? -4.005 -13.935 -2.943 1.00 94.62 108 PHE A CA 1
ATOM 862 C C . PHE A 1 108 ? -4.223 -13.571 -1.472 1.00 94.62 108 PHE A C 1
ATOM 864 O O . PHE A 1 108 ? -4.311 -14.462 -0.627 1.00 94.62 108 PHE A O 1
ATOM 871 N N . ALA A 1 109 ? -4.341 -12.285 -1.158 1.00 94.81 109 ALA A N 1
ATOM 872 C CA . ALA A 1 109 ? -4.706 -11.819 0.169 1.00 94.81 109 ALA A CA 1
ATOM 873 C C . ALA A 1 109 ? -6.211 -11.969 0.483 1.00 94.81 109 ALA A C 1
ATOM 875 O O . ALA A 1 109 ? -6.605 -11.716 1.614 1.00 94.81 109 ALA A O 1
ATOM 876 N N . GLY A 1 110 ? -7.049 -12.411 -0.465 1.00 95.44 110 GLY A N 1
ATOM 877 C CA . GLY A 1 110 ? -8.489 -12.584 -0.238 1.00 95.44 110 GLY A CA 1
ATOM 878 C C . GLY A 1 110 ? -9.218 -11.267 0.044 1.00 95.44 110 GLY A C 1
ATOM 879 O O . GLY A 1 110 ? -10.191 -11.241 0.790 1.00 95.44 110 GLY A O 1
ATOM 880 N N . VAL A 1 111 ? -8.715 -10.160 -0.506 1.00 95.56 111 VAL A N 1
ATOM 881 C CA . VAL A 1 111 ? -9.297 -8.824 -0.349 1.00 95.56 111 VAL A CA 1
ATOM 882 C C . VAL A 1 111 ? -10.630 -8.767 -1.101 1.00 95.56 111 VAL A C 1
ATOM 884 O O . VAL A 1 111 ? -10.652 -9.026 -2.303 1.00 95.56 111 VAL A O 1
ATOM 887 N N . ASP A 1 112 ? -11.721 -8.398 -0.417 1.00 94.88 112 ASP A N 1
ATOM 888 C CA . ASP A 1 112 ? -13.020 -8.155 -1.065 1.00 94.88 112 ASP A CA 1
ATOM 889 C C . ASP A 1 112 ? -12.885 -7.045 -2.129 1.00 94.88 112 ASP A C 1
ATOM 891 O O . ASP A 1 112 ? -12.552 -5.912 -1.772 1.00 94.88 112 ASP A O 1
ATOM 895 N N . PRO A 1 113 ? -13.163 -7.313 -3.419 1.00 92.62 113 PRO A N 1
ATOM 896 C CA . PRO A 1 113 ? -13.095 -6.298 -4.467 1.00 92.62 113 PRO A CA 1
ATOM 897 C C . PRO A 1 113 ? -13.941 -5.049 -4.188 1.00 92.62 113 PRO A C 1
ATOM 899 O O . PRO A 1 113 ? -13.592 -3.972 -4.662 1.00 92.62 113 PRO A O 1
ATOM 902 N N . ARG A 1 114 ? -15.022 -5.160 -3.402 1.00 92.88 114 ARG A N 1
ATOM 903 C CA . ARG A 1 114 ? -15.906 -4.033 -3.055 1.00 92.88 114 ARG A CA 1
ATOM 904 C C . ARG A 1 114 ? -15.237 -2.981 -2.174 1.00 92.88 114 ARG A C 1
ATOM 906 O O . ARG A 1 114 ? -15.692 -1.842 -2.157 1.00 92.88 114 ARG A O 1
ATOM 913 N N . ARG A 1 115 ? -14.158 -3.334 -1.465 1.00 94.56 115 ARG A N 1
ATOM 914 C CA . ARG A 1 115 ? -13.366 -2.377 -0.671 1.00 94.56 115 ARG A CA 1
ATOM 915 C C . ARG A 1 115 ? -12.210 -1.759 -1.458 1.00 94.56 115 ARG A C 1
ATOM 917 O O . ARG A 1 115 ? -11.483 -0.936 -0.909 1.00 94.56 115 ARG A O 1
ATOM 924 N N . CYS A 1 116 ? -12.013 -2.168 -2.713 1.00 95.06 116 CYS A N 1
ATOM 925 C CA . CYS A 1 116 ? -10.951 -1.663 -3.572 1.00 95.06 116 CYS A CA 1
ATOM 926 C C . CYS A 1 116 ? -11.453 -0.529 -4.468 1.00 95.06 116 CYS A C 1
ATOM 928 O O . CYS A 1 116 ? -12.274 -0.751 -5.355 1.00 95.06 116 CYS A O 1
ATOM 930 N N . LEU A 1 117 ? -10.885 0.663 -4.302 1.00 94.50 117 LEU A N 1
ATOM 931 C CA . LEU A 1 117 ? -11.046 1.777 -5.226 1.00 94.50 117 LEU A CA 1
ATOM 932 C C . LEU A 1 117 ? -9.788 1.912 -6.087 1.00 94.50 117 LEU A C 1
ATOM 934 O O . LEU A 1 117 ? -8.695 2.138 -5.571 1.00 94.50 117 LEU A O 1
ATOM 938 N N . PHE A 1 118 ? -9.944 1.791 -7.403 1.00 91.75 118 PHE A N 1
ATOM 939 C CA . PHE A 1 118 ? -8.859 1.999 -8.359 1.00 91.75 118 PHE A CA 1
ATOM 940 C C . PHE A 1 118 ? -8.900 3.445 -8.850 1.00 91.75 118 PHE A C 1
ATOM 942 O O . PHE A 1 118 ? -9.795 3.824 -9.603 1.00 91.75 118 PHE A O 1
ATOM 949 N N . ILE A 1 119 ? -7.930 4.245 -8.415 1.00 86.00 119 ILE A N 1
ATOM 950 C CA . ILE A 1 119 ? -7.711 5.607 -8.895 1.00 86.00 119 ILE A CA 1
ATOM 951 C C . ILE A 1 119 ? -6.798 5.484 -10.116 1.00 86.00 119 ILE A C 1
ATOM 953 O O . ILE A 1 119 ? -5.577 5.401 -9.999 1.00 86.00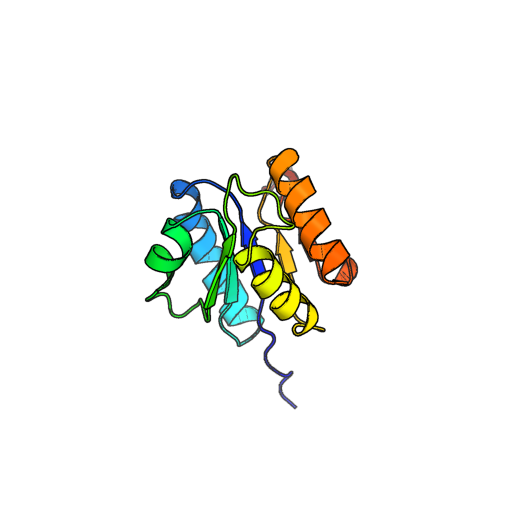 119 ILE A O 1
ATOM 957 N N . THR A 1 120 ? -7.424 5.375 -11.283 1.00 73.88 120 THR A N 1
ATOM 958 C CA . THR A 1 120 ? -6.755 5.380 -12.594 1.00 73.88 120 THR A CA 1
ATOM 959 C C . THR A 1 120 ? -6.938 6.752 -13.244 1.00 73.88 120 THR A C 1
ATOM 961 O O . THR A 1 120 ? -7.746 7.541 -12.759 1.00 73.88 120 THR A O 1
ATOM 964 N N . GLU A 1 121 ? -6.195 7.065 -14.307 1.00 57.62 121 GLU A N 1
ATOM 965 C CA . GLU A 1 121 ? -6.256 8.378 -14.980 1.00 57.62 121 GLU A CA 1
ATOM 966 C C . GLU A 1 121 ? -7.679 8.790 -15.410 1.00 57.62 121 GLU A C 1
ATOM 968 O O . GLU A 1 121 ? -7.978 9.980 -15.436 1.00 57.62 121 GLU A O 1
ATOM 973 N N . ASP A 1 122 ? -8.599 7.839 -15.616 1.00 50.69 122 ASP A N 1
ATOM 974 C CA . ASP A 1 122 ? -10.019 8.120 -15.886 1.00 50.69 122 ASP A CA 1
ATOM 975 C C . ASP A 1 122 ? -10.751 8.843 -14.736 1.00 50.69 122 ASP A C 1
ATOM 977 O O . ASP A 1 122 ? -11.830 9.398 -14.940 1.00 50.69 122 ASP A O 1
ATOM 981 N N . ALA A 1 123 ? -10.177 8.857 -13.528 1.00 51.28 123 ALA A N 1
ATOM 982 C CA . ALA A 1 123 ? -10.678 9.612 -12.381 1.00 51.28 123 ALA A CA 1
ATOM 983 C C . ALA A 1 123 ? -10.230 11.087 -12.381 1.00 51.28 123 ALA A C 1
ATOM 985 O O . ALA A 1 123 ? -10.614 11.836 -11.477 1.00 51.28 123 ALA A O 1
ATOM 986 N N . ALA A 1 124 ? -9.422 11.519 -13.360 1.00 44.84 124 ALA A N 1
ATOM 987 C CA . ALA A 1 124 ? -9.115 12.928 -13.548 1.00 44.84 124 ALA A CA 1
ATOM 988 C C . ALA A 1 124 ? -10.419 13.699 -13.797 1.00 44.84 124 ALA A C 1
ATOM 990 O O . ALA A 1 124 ? -11.234 13.329 -14.642 1.00 44.84 124 ALA A O 1
ATOM 991 N N . PHE A 1 125 ? -10.617 14.764 -13.022 1.00 45.47 125 PHE A N 1
ATOM 992 C CA . PHE A 1 125 ? -11.749 15.675 -13.136 1.00 45.47 125 PHE A CA 1
ATOM 993 C C . PHE A 1 125 ? -11.972 16.069 -14.604 1.00 45.47 125 PHE A C 1
ATOM 995 O O . PHE A 1 125 ? -11.188 16.823 -15.179 1.00 45.47 125 PHE A O 1
ATOM 1002 N N . LYS A 1 126 ? -13.050 15.562 -15.211 1.00 41.47 126 LYS A N 1
ATOM 1003 C CA . LYS A 1 126 ? -13.596 16.131 -16.442 1.00 41.47 126 LYS A CA 1
ATOM 1004 C C . LYS A 1 126 ? -14.436 17.336 -16.021 1.00 41.47 126 LYS A C 1
ATOM 1006 O O . LYS A 1 126 ? -15.460 17.118 -15.367 1.00 41.47 126 LYS A O 1
ATOM 1011 N N . PRO A 1 127 ? -14.044 18.584 -16.338 1.00 43.22 127 PRO A N 1
ATOM 1012 C CA . PRO A 1 127 ? -14.970 19.694 -16.179 1.00 43.22 127 PRO A CA 1
ATOM 1013 C C . PRO A 1 127 ? -16.217 19.367 -17.006 1.00 43.22 127 PRO A C 1
ATOM 1015 O O . PRO A 1 127 ? -16.100 18.983 -18.172 1.00 43.22 127 PRO A O 1
ATOM 1018 N N . SER A 1 128 ? -17.404 19.454 -16.396 1.00 45.88 128 SER A N 1
ATOM 1019 C CA . SER A 1 128 ? -18.637 19.463 -17.188 1.00 45.88 128 SER A CA 1
ATOM 1020 C C . SER A 1 128 ? -18.518 20.615 -18.171 1.00 45.88 128 SER A C 1
ATOM 1022 O O . SER A 1 128 ? -18.249 21.742 -17.755 1.00 45.88 128 SER A O 1
ATOM 1024 N N . ALA A 1 129 ? -18.653 20.311 -19.461 1.00 49.62 129 ALA A N 1
ATOM 1025 C CA . ALA A 1 129 ? -18.788 21.334 -20.480 1.00 49.62 129 ALA A CA 1
ATOM 1026 C C . ALA A 1 129 ? -19.967 22.232 -20.078 1.00 49.62 129 ALA A C 1
ATOM 1028 O O . ALA A 1 129 ? -21.069 21.728 -19.848 1.00 49.62 129 ALA A O 1
ATOM 1029 N N . ALA A 1 130 ? -19.670 23.518 -19.893 1.00 46.38 130 ALA A N 1
ATOM 1030 C CA . ALA A 1 130 ? -20.659 24.572 -19.719 1.00 46.38 130 ALA A CA 1
ATOM 1031 C C . ALA A 1 130 ? -21.333 24.885 -21.058 1.00 46.38 130 ALA A C 1
ATOM 1033 O O . ALA A 1 130 ? -20.647 24.742 -22.099 1.00 46.38 130 ALA A O 1
#

Radius of gyration: 14.75 Å; chains: 1; bounding box: 35×41×40 Å

Foldseek 3Di:
DPDPAAAAEEEDADDPVCVVVVLVVLVVNCVVRVHAHEYEYEDDPPCVVCVPPRSHPYYQYWYPPDDLVPTPSLVVVLVVLLVRAQHAYEYADAPPVVVVVVVVSCVSSVPDCVSYDYPYPVVPDDPDDD

Sequence (130 aa):
MPASPLQPIVIWLGRVGDMILLSALLGILHRRYGAPCHVIGAGAWPAELYAAHGDVARVSCLHRYTAFLFDPAWWRTLHLLRASRTDPVYVCEYDPRKLARVRRLLRFAGVDPRRCLFITEDAAFKPSAA

pLDDT: mean 85.3, std 14.2, range [41.47, 97.62]

Secondary structure (DSSP, 8-state):
-PPPPB--EEE--S-GGGHHHHHHH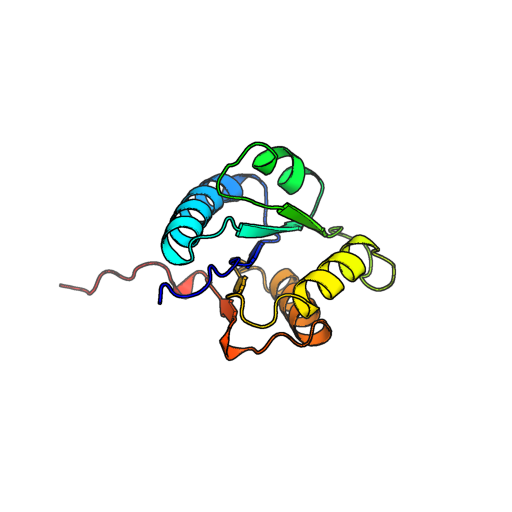HHHHHHHHBS-EEEEEESSHHHHHHTT-TTEEEEEEE-SSS-GGG-HHHHHHHHHHHH-SS--EEE----HHHHHHHHHHHHHTT--GGGEEE--GGGS--PPP-